Protein AF-A0A933W9W2-F1 (afdb_monomer_lite)

Radius of gyration: 14.88 Å; chains: 1; bounding box: 32×31×44 Å

Secondary structure (DSSP, 8-state):
-PPP--BTTTB-----TT-HHHHT-TTS-S---TTS----EEEEE-TT-HHHHSTT----HHHHT-SSTTSEEEETTTEEEE-TTT----SHHHHT--SSS-SEEEEE-

pLDDT: mean 89.53, std 6.25, range [59.69, 96.38]

Sequence (109 aa):
MPTPMIVPGKTPCYLCEDFPCVAACPTGALRREEGQPPKIGTLVLGTGCLRRKTRDSFCDDCVRKCPAPGAISMDEDAGPVVNHEKCAGCGVCEFICPAKPPALRIIPA

Foldseek 3Di:
DPDDDADLQPHFALQDVVPVVCVVDPVNPDDDDPPFQAQFFDKDFAPQACLAPDDPDPDDCLQVSDPFHPQWDQDNHPGIDGDRRRDNLRNRQCNPAPTVNRRMDTDGD

Structure (mmCIF, N/CA/C/O backbone):
data_AF-A0A933W9W2-F1
#
_entry.id   AF-A0A933W9W2-F1
#
loop_
_atom_site.group_PDB
_atom_site.id
_atom_site.type_symbol
_atom_site.label_atom_id
_atom_site.label_alt_id
_atom_site.label_comp_id
_atom_site.label_asym_id
_atom_site.label_entity_id
_atom_site.label_seq_id
_atom_site.pdbx_PDB_ins_code
_atom_site.Cartn_x
_atom_site.Cartn_y
_atom_site.Cartn_z
_atom_site.occupancy
_atom_site.B_iso_or_equiv
_atom_site.auth_seq_id
_atom_site.auth_comp_id
_atom_site.auth_asym_id
_atom_site.auth_atom_id
_atom_site.pdbx_PDB_model_num
ATOM 1 N N . MET A 1 1 ? -14.245 -18.446 17.418 1.00 59.69 1 MET A N 1
ATOM 2 C CA . MET A 1 1 ? -13.978 -17.527 16.290 1.00 59.69 1 MET A CA 1
ATOM 3 C C . MET A 1 1 ? -12.473 -17.468 16.111 1.00 59.69 1 MET A C 1
ATOM 5 O O . MET A 1 1 ? -11.799 -17.347 17.129 1.00 59.69 1 MET A O 1
ATOM 9 N N . PRO A 1 2 ? -11.931 -17.636 14.896 1.00 76.38 2 PRO A N 1
ATOM 10 C CA . PRO A 1 2 ? -10.505 -17.431 14.676 1.00 76.38 2 PRO A CA 1
ATOM 11 C C . PRO A 1 2 ? -10.147 -15.969 14.966 1.00 76.38 2 PRO A C 1
ATOM 13 O O . PRO A 1 2 ? -10.934 -15.070 14.668 1.00 76.38 2 PRO A O 1
ATOM 16 N N . THR A 1 3 ? -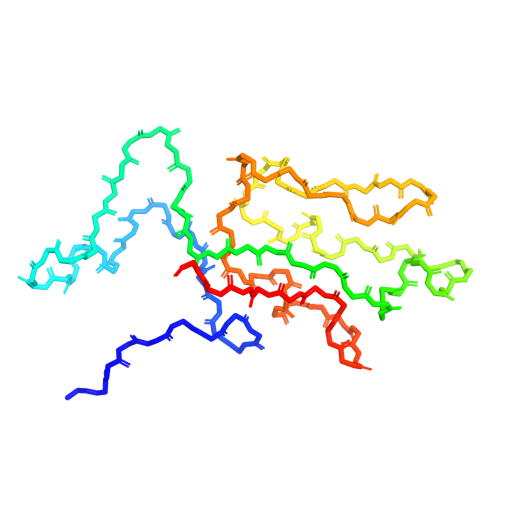8.979 -15.740 15.563 1.00 77.25 3 THR A N 1
ATOM 17 C CA . THR A 1 3 ? -8.468 -14.392 15.822 1.00 77.25 3 THR A CA 1
ATOM 18 C C . THR A 1 3 ? -8.297 -13.660 14.489 1.00 77.25 3 THR A C 1
ATOM 20 O O . THR A 1 3 ? -7.568 -14.161 13.627 1.00 77.25 3 THR A O 1
ATOM 23 N N . PRO A 1 4 ? -8.947 -12.499 14.284 1.00 82.75 4 PRO A N 1
ATOM 24 C CA . PRO A 1 4 ? -8.725 -11.695 13.092 1.00 82.75 4 PRO A CA 1
ATOM 25 C C . PRO A 1 4 ? -7.254 -11.284 13.021 1.00 82.75 4 PRO A C 1
ATOM 27 O O . PRO A 1 4 ? -6.712 -10.755 13.990 1.00 82.75 4 PRO A O 1
ATOM 30 N N . MET A 1 5 ? -6.605 -11.526 11.884 1.00 86.50 5 MET A N 1
ATOM 31 C CA . MET A 1 5 ? -5.223 -11.113 11.648 1.00 86.50 5 MET A CA 1
ATOM 32 C C . MET A 1 5 ? -5.113 -10.382 10.317 1.00 86.50 5 MET A C 1
ATOM 34 O O . MET A 1 5 ? -5.736 -10.773 9.330 1.00 86.50 5 MET A O 1
ATOM 38 N N . ILE A 1 6 ? -4.285 -9.341 10.293 1.00 90.69 6 ILE A N 1
ATOM 39 C CA . ILE A 1 6 ? -3.890 -8.659 9.062 1.00 90.69 6 ILE A CA 1
ATOM 40 C C . ILE A 1 6 ? -2.686 -9.406 8.496 1.00 90.69 6 ILE A C 1
ATOM 42 O O . ILE A 1 6 ? -1.677 -9.582 9.177 1.00 90.69 6 ILE A O 1
ATOM 46 N N . VAL A 1 7 ? -2.787 -9.832 7.239 1.00 92.62 7 VAL A N 1
ATOM 47 C CA . VAL A 1 7 ? -1.676 -10.441 6.501 1.00 92.62 7 VAL A CA 1
ATOM 48 C C . VAL A 1 7 ? -1.418 -9.558 5.285 1.00 92.62 7 VAL A C 1
ATOM 50 O O . VAL A 1 7 ? -2.089 -9.749 4.274 1.00 92.62 7 VAL A O 1
ATOM 53 N N . PRO A 1 8 ? -0.479 -8.598 5.347 1.00 91.94 8 PRO A N 1
ATOM 54 C CA . PRO A 1 8 ? -0.303 -7.551 4.337 1.00 91.94 8 PRO A CA 1
ATOM 55 C C . PRO A 1 8 ? -0.357 -8.029 2.879 1.00 91.94 8 PRO A C 1
ATOM 57 O O . PRO A 1 8 ? -1.115 -7.478 2.094 1.00 91.94 8 PRO A O 1
ATOM 60 N N . GLY A 1 9 ? 0.352 -9.105 2.524 1.00 89.00 9 GLY A N 1
ATOM 61 C CA . GLY A 1 9 ? 0.361 -9.653 1.160 1.00 89.00 9 GLY A CA 1
ATOM 62 C C . GLY A 1 9 ? -0.826 -10.545 0.760 1.00 89.00 9 GLY A C 1
ATOM 63 O O . GLY A 1 9 ? -0.826 -11.069 -0.349 1.00 89.00 9 GLY A O 1
ATOM 64 N N . LYS A 1 10 ? -1.817 -10.772 1.633 1.00 91.56 10 LYS A N 1
ATOM 65 C CA . LYS A 1 10 ? -3.006 -11.611 1.348 1.00 91.56 10 LYS A CA 1
ATOM 66 C C . LYS A 1 10 ? -4.320 -10.911 1.690 1.00 91.56 10 LYS A C 1
ATOM 68 O O . LYS A 1 10 ? -5.255 -10.921 0.900 1.00 91.56 10 LYS A O 1
ATOM 73 N N . THR A 1 11 ? -4.387 -10.328 2.878 1.00 92.25 11 THR A N 1
ATOM 74 C CA . THR A 1 11 ? -5.535 -9.604 3.424 1.00 92.25 11 THR A CA 1
ATOM 75 C C . THR A 1 11 ? -4.993 -8.370 4.156 1.00 92.25 11 THR A C 1
ATOM 77 O O . THR A 1 11 ? -4.724 -8.439 5.361 1.00 92.25 11 THR A O 1
ATOM 80 N N . PRO A 1 12 ? -4.728 -7.272 3.420 1.00 94.25 12 PRO A N 1
ATOM 81 C CA . PRO A 1 12 ? -4.224 -6.034 4.001 1.00 94.25 12 PRO A CA 1
ATOM 82 C C . PRO A 1 12 ? -5.309 -5.312 4.810 1.00 94.25 12 PRO A C 1
ATOM 84 O O . PRO A 1 12 ? -6.496 -5.628 4.733 1.00 94.25 12 PRO A O 1
ATOM 87 N N . CYS A 1 13 ? -4.908 -4.286 5.554 1.00 93.31 13 CYS A N 1
ATOM 88 C CA . CYS A 1 13 ? -5.843 -3.288 6.051 1.00 93.31 13 CYS A CA 1
ATOM 89 C C . CYS A 1 13 ? -6.268 -2.371 4.897 1.00 93.31 13 CYS A C 1
ATOM 91 O O . CYS A 1 13 ? -5.424 -1.784 4.222 1.00 93.31 13 CYS A O 1
ATOM 93 N N . TYR A 1 14 ? -7.572 -2.201 4.698 1.00 91.88 14 TYR A N 1
ATOM 94 C CA . TYR A 1 14 ? -8.104 -1.329 3.645 1.00 91.88 14 TYR A CA 1
ATOM 95 C C . TYR A 1 14 ? -8.230 0.145 4.059 1.00 91.88 14 TYR A C 1
ATOM 97 O O . TYR A 1 14 ? -8.640 0.954 3.239 1.00 91.88 14 TYR A O 1
ATOM 105 N N . LEU A 1 15 ? -7.865 0.497 5.303 1.00 91.00 15 LEU A N 1
ATOM 106 C CA . LEU A 1 15 ? -8.061 1.836 5.881 1.00 91.00 15 LEU A CA 1
ATOM 107 C C . LEU A 1 15 ? -9.493 2.362 5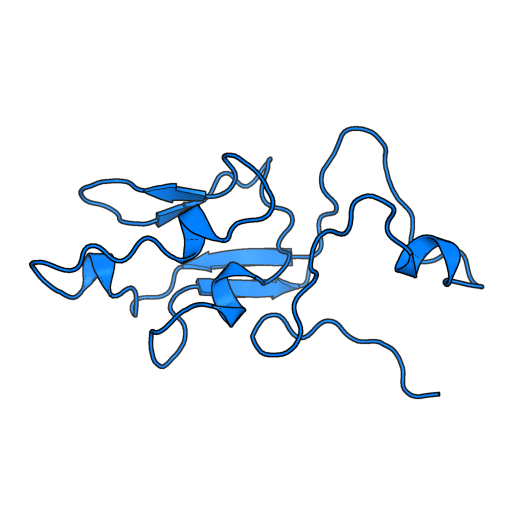.659 1.00 91.00 15 LEU A C 1
ATOM 109 O O . LEU A 1 15 ? -9.687 3.463 5.154 1.00 91.00 15 LEU A O 1
ATOM 113 N N . CYS A 1 16 ? -10.494 1.551 6.013 1.00 90.31 16 CYS A N 1
ATOM 114 C CA . CYS A 1 16 ? -11.907 1.920 5.893 1.00 90.31 16 CYS A CA 1
ATOM 115 C C . CYS A 1 16 ? -12.199 3.210 6.667 1.00 90.31 16 CYS A C 1
ATOM 117 O O . CYS A 1 16 ? -11.764 3.302 7.800 1.00 90.31 16 CYS A O 1
ATOM 119 N N . GLU A 1 17 ? -12.983 4.141 6.129 1.00 85.38 17 GLU A N 1
ATOM 120 C CA . GLU A 1 17 ? -13.263 5.454 6.744 1.00 85.38 17 GLU A CA 1
ATOM 121 C C . GLU A 1 17 ? -13.686 5.368 8.228 1.00 85.38 17 GLU A C 1
ATOM 123 O O . GLU A 1 17 ? -13.026 5.952 9.094 1.00 85.38 17 GLU A O 1
ATOM 128 N N . ASP A 1 18 ? -14.673 4.516 8.527 1.00 86.62 18 ASP A N 1
ATOM 129 C CA . ASP A 1 18 ? -15.277 4.373 9.864 1.00 86.62 18 ASP A CA 1
ATOM 130 C C . ASP A 1 18 ? -14.607 3.332 10.776 1.00 86.62 18 ASP A C 1
ATOM 132 O O . ASP A 1 18 ? -15.019 3.148 11.919 1.00 86.62 18 ASP A O 1
ATOM 136 N N . PHE A 1 19 ? -13.591 2.607 10.294 1.00 89.62 19 PHE A N 1
ATOM 137 C CA . PHE A 1 19 ? -12.883 1.573 11.068 1.00 89.62 19 PHE A CA 1
ATOM 138 C C . PHE A 1 19 ? -13.823 0.613 11.833 1.00 89.62 19 PHE A C 1
ATOM 140 O O . PHE A 1 19 ? -13.729 0.494 13.057 1.00 89.62 19 PHE A O 1
ATOM 147 N N . PRO A 1 20 ? -14.691 -0.156 11.143 1.00 90.81 20 PRO A N 1
ATOM 148 C CA . PRO A 1 20 ? -15.654 -1.049 11.799 1.00 90.81 20 PRO A CA 1
ATOM 149 C C . PRO A 1 20 ? -14.997 -2.103 12.706 1.00 90.81 20 PRO A C 1
ATOM 151 O O . PRO A 1 20 ? -15.622 -2.601 13.636 1.00 90.81 20 PRO A O 1
ATOM 154 N N . CYS A 1 21 ? -13.717 -2.421 12.482 1.00 91.44 21 CYS A N 1
ATOM 155 C CA . CYS A 1 21 ? -12.931 -3.283 13.363 1.00 91.44 21 CYS A CA 1
ATOM 156 C C . CYS A 1 21 ? -12.752 -2.710 14.780 1.00 91.44 21 CYS A C 1
ATOM 158 O O . CYS A 1 21 ? -12.706 -3.483 15.734 1.00 91.44 21 CYS A O 1
ATOM 160 N N . VAL A 1 22 ? -12.678 -1.383 14.925 1.00 91.56 22 VAL A N 1
ATOM 161 C CA . VAL A 1 22 ? -12.603 -0.694 16.221 1.00 91.56 22 VAL A CA 1
ATOM 162 C C . VAL A 1 22 ? -13.937 -0.827 16.949 1.00 91.56 22 VAL A C 1
ATOM 164 O O . VAL A 1 22 ? -13.955 -1.266 18.094 1.00 91.56 22 VAL A O 1
ATOM 167 N N . ALA A 1 23 ? -15.053 -0.555 16.264 1.00 89.88 23 ALA A N 1
ATOM 168 C CA . ALA A 1 23 ? -16.396 -0.708 16.830 1.00 89.88 23 ALA A CA 1
ATOM 169 C C . ALA A 1 23 ? -16.718 -2.164 17.215 1.00 89.88 23 ALA A C 1
ATOM 171 O O . ALA A 1 23 ? -17.394 -2.416 18.209 1.00 89.88 23 ALA A O 1
ATOM 172 N N . ALA A 1 24 ? -16.205 -3.132 16.451 1.00 92.06 24 ALA A N 1
ATOM 173 C CA . ALA A 1 24 ? -16.385 -4.554 16.721 1.00 92.06 24 ALA A CA 1
ATOM 174 C C . ALA A 1 24 ? -15.470 -5.103 17.833 1.00 92.06 24 ALA A C 1
ATOM 176 O O . ALA A 1 24 ? -15.625 -6.264 18.209 1.00 92.06 24 ALA A O 1
ATOM 177 N N . CYS A 1 25 ? -14.497 -4.333 18.339 1.00 90.88 25 CYS A N 1
ATOM 178 C CA . CYS A 1 25 ? -13.521 -4.808 19.319 1.00 90.88 25 CYS A CA 1
ATOM 179 C C . CYS A 1 25 ? -14.093 -4.754 20.751 1.00 90.88 25 CYS A C 1
ATOM 181 O O . CYS A 1 25 ? -14.151 -3.675 21.340 1.00 90.88 25 CYS A O 1
ATOM 183 N N . PRO A 1 26 ? -14.449 -5.894 21.378 1.00 89.00 26 PRO A N 1
ATOM 184 C CA . PRO A 1 26 ? -15.119 -5.886 22.682 1.00 89.00 26 PRO A CA 1
ATOM 185 C C . PRO A 1 26 ? -14.188 -5.488 23.834 1.00 89.00 26 PRO A C 1
ATOM 187 O O . PRO A 1 26 ? -14.647 -5.030 24.874 1.00 89.00 26 PRO A O 1
ATOM 190 N N . THR A 1 27 ? -12.876 -5.681 23.669 1.00 91.44 27 THR A N 1
ATOM 191 C CA . THR A 1 27 ? -11.872 -5.366 24.692 1.00 91.44 27 THR A CA 1
ATOM 192 C C . THR A 1 27 ? -11.415 -3.911 24.649 1.00 91.44 27 THR A C 1
ATOM 194 O O . THR A 1 27 ? -10.703 -3.479 25.550 1.00 91.44 27 THR A O 1
ATOM 197 N N . GL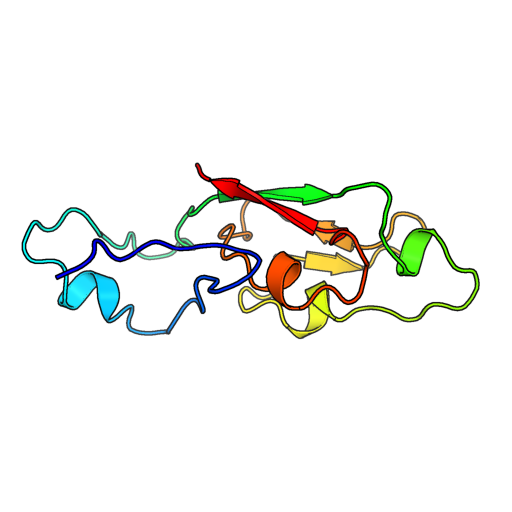Y A 1 28 ? -11.750 -3.169 23.587 1.00 88.06 28 GLY A N 1
ATOM 198 C CA . GLY A 1 28 ? -11.196 -1.837 23.342 1.00 88.06 28 GLY A CA 1
ATOM 199 C C . GLY A 1 28 ? -9.690 -1.836 23.051 1.00 88.06 28 GLY A C 1
ATOM 200 O O . GLY A 1 28 ? -9.044 -0.802 23.201 1.00 88.06 28 GLY A O 1
ATOM 201 N N . ALA A 1 29 ? -9.109 -2.978 22.659 1.00 89.44 29 ALA A N 1
ATOM 202 C CA . ALA A 1 29 ? -7.692 -3.067 22.295 1.00 89.44 29 ALA A CA 1
ATOM 203 C C . ALA A 1 29 ? -7.379 -2.305 20.996 1.00 89.44 29 ALA A C 1
ATOM 205 O O . ALA A 1 29 ? -6.319 -1.696 20.870 1.00 89.44 29 ALA A O 1
ATOM 206 N N . LEU A 1 30 ? -8.312 -2.317 20.040 1.00 88.31 30 LEU A N 1
ATOM 207 C CA . LEU A 1 30 ? -8.233 -1.490 18.840 1.00 88.31 30 LEU A CA 1
ATOM 208 C C . LEU A 1 30 ? -8.815 -0.113 19.155 1.00 88.31 30 LEU A C 1
ATOM 210 O O . LEU A 1 30 ? -9.982 -0.007 19.520 1.00 88.31 30 LEU A O 1
ATOM 214 N N . ARG A 1 31 ? -7.998 0.934 19.015 1.00 87.38 31 ARG A N 1
ATOM 215 C CA . ARG A 1 31 ? -8.383 2.330 19.261 1.00 87.38 31 ARG A CA 1
ATOM 216 C C . ARG A 1 31 ? -7.891 3.212 18.121 1.00 87.38 31 ARG A C 1
ATOM 218 O O . ARG A 1 31 ? -6.873 2.915 17.498 1.00 87.38 31 ARG A O 1
ATOM 225 N N . ARG A 1 32 ? -8.630 4.285 17.850 1.00 83.56 32 ARG A N 1
ATOM 226 C CA . ARG A 1 32 ? -8.276 5.321 16.875 1.00 83.56 32 ARG A CA 1
ATOM 227 C C . ARG A 1 32 ? -7.787 6.552 17.619 1.00 83.56 32 ARG A C 1
ATOM 229 O O . ARG A 1 32 ? -8.449 7.008 18.545 1.00 83.56 32 ARG A O 1
ATOM 236 N N . GLU A 1 33 ? -6.664 7.086 17.169 1.00 80.50 33 GLU A N 1
ATOM 237 C CA . GLU A 1 33 ? -6.249 8.445 17.494 1.00 80.50 33 GLU A CA 1
ATOM 238 C C . GLU A 1 33 ? -6.722 9.359 16.358 1.00 80.50 33 GLU A C 1
ATOM 240 O O . GLU A 1 33 ? -6.591 9.021 15.176 1.00 80.50 33 GLU A O 1
ATOM 245 N N . GLU A 1 34 ? -7.350 10.479 16.707 1.00 75.31 34 GLU A N 1
ATOM 246 C CA . GLU A 1 34 ? -7.840 11.450 15.729 1.00 75.31 34 GLU A CA 1
ATOM 247 C C . GLU A 1 34 ? -6.668 12.208 15.090 1.00 75.31 34 GLU A C 1
ATOM 249 O O . GLU A 1 34 ? -5.701 12.577 15.752 1.00 75.31 34 GLU A O 1
ATOM 254 N N . GLY A 1 35 ? -6.748 12.446 13.779 1.00 75.31 35 GLY A N 1
ATOM 255 C CA . GLY A 1 35 ? -5.772 13.266 13.052 1.00 75.31 35 GLY A CA 1
ATOM 256 C C . GLY A 1 35 ? -4.511 12.548 12.556 1.00 75.31 35 GLY A C 1
ATOM 257 O O . GLY A 1 35 ? -3.763 13.150 11.788 1.00 75.31 35 GLY A O 1
ATOM 258 N N . GLN A 1 36 ? -4.280 11.275 12.905 1.00 73.69 36 GLN A N 1
ATOM 259 C CA . GLN A 1 36 ? -3.162 10.488 12.365 1.00 73.69 36 GLN A CA 1
ATOM 260 C C . GLN A 1 36 ? -3.608 9.156 11.742 1.00 73.69 36 GLN A C 1
ATOM 262 O O . GLN A 1 36 ? -4.570 8.526 12.197 1.00 73.69 36 GLN A O 1
ATOM 267 N N . PRO A 1 37 ? -2.924 8.698 10.675 1.00 79.31 37 PRO A N 1
ATOM 268 C CA . PRO A 1 37 ? -3.132 7.354 10.165 1.00 79.31 37 PRO A CA 1
ATOM 269 C C . PRO A 1 37 ? -2.704 6.327 11.227 1.00 79.31 37 PRO A C 1
ATOM 271 O O . PRO A 1 37 ? -1.700 6.531 11.912 1.00 79.31 37 PRO A O 1
ATOM 274 N N . PRO A 1 38 ? -3.422 5.200 11.362 1.00 87.69 38 PRO A N 1
ATOM 275 C CA . PRO A 1 38 ? -3.017 4.153 12.289 1.00 87.69 38 PRO A CA 1
ATOM 276 C C . PRO A 1 38 ? -1.667 3.577 11.853 1.00 87.69 38 PRO A C 1
ATOM 278 O O . PRO A 1 38 ? -1.488 3.245 10.683 1.00 87.69 38 PRO A O 1
ATOM 281 N N . LYS A 1 39 ? -0.729 3.415 12.787 1.00 88.62 39 LYS A N 1
ATOM 282 C CA . LYS A 1 39 ? 0.547 2.741 12.518 1.00 88.62 39 LYS A CA 1
ATOM 283 C C . LYS A 1 39 ? 0.396 1.235 12.713 1.00 88.62 39 LYS A C 1
ATOM 285 O O . LYS A 1 39 ? 0.510 0.728 13.820 1.00 88.62 39 LYS A O 1
ATOM 290 N N . ILE A 1 40 ? 0.109 0.532 11.621 1.00 90.94 40 ILE A N 1
ATOM 291 C CA . ILE A 1 40 ? -0.046 -0.932 11.568 1.00 90.94 40 ILE A CA 1
ATOM 292 C C . ILE A 1 40 ? 1.307 -1.608 11.325 1.00 90.94 40 ILE A C 1
ATOM 294 O O . ILE A 1 40 ? 1.566 -2.707 11.812 1.00 90.94 40 ILE A O 1
ATOM 298 N N . GLY A 1 41 ? 2.180 -0.954 10.563 1.00 92.00 41 GLY A N 1
ATOM 299 C CA . GLY A 1 41 ? 3.504 -1.470 10.260 1.00 92.00 41 GLY A CA 1
ATOM 300 C C . GLY A 1 41 ? 4.377 -0.470 9.519 1.00 92.00 41 GLY A C 1
ATOM 301 O O . GLY A 1 41 ? 3.977 0.656 9.226 1.00 92.00 41 GLY A O 1
ATOM 302 N N . THR A 1 42 ? 5.580 -0.913 9.186 1.00 91.88 42 THR A N 1
ATOM 303 C CA . THR A 1 42 ? 6.569 -0.149 8.432 1.00 91.88 42 THR A CA 1
ATOM 304 C C . THR A 1 42 ? 6.785 -0.794 7.076 1.00 91.88 42 THR A C 1
ATOM 306 O O . THR A 1 42 ? 7.015 -1.997 6.969 1.00 91.88 42 THR A O 1
ATOM 309 N N . LEU A 1 43 ? 6.714 0.020 6.028 1.00 93.44 43 LEU A N 1
ATOM 310 C CA . LEU A 1 43 ? 6.987 -0.414 4.669 1.00 93.44 43 LEU A CA 1
ATOM 311 C C . LEU A 1 43 ? 8.496 -0.432 4.400 1.00 93.44 43 LEU A C 1
ATOM 313 O O . LEU A 1 43 ? 9.176 0.572 4.595 1.00 93.44 43 LEU A O 1
ATOM 317 N N . VAL A 1 44 ? 8.990 -1.563 3.900 1.00 92.25 44 VAL A N 1
ATOM 318 C CA . VAL A 1 44 ? 10.365 -1.765 3.440 1.00 92.25 44 VAL A CA 1
ATOM 319 C C . VAL A 1 44 ? 10.357 -2.088 1.948 1.00 92.25 44 VAL A C 1
ATOM 321 O O . VAL A 1 44 ? 9.603 -2.949 1.483 1.00 92.25 44 VAL A O 1
ATOM 324 N N . LEU A 1 45 ? 11.210 -1.395 1.191 1.00 91.50 45 LEU A N 1
ATOM 325 C CA . LEU A 1 45 ? 11.393 -1.626 -0.238 1.00 91.50 45 LEU A CA 1
ATOM 326 C C . LEU A 1 45 ? 12.506 -2.657 -0.475 1.00 91.50 45 LEU A C 1
ATOM 328 O O . LEU A 1 45 ? 13.653 -2.471 -0.079 1.00 91.50 45 LEU A O 1
ATOM 332 N N . GLY A 1 46 ? 12.164 -3.747 -1.149 1.00 88.69 46 GLY A N 1
ATOM 333 C CA . GLY A 1 46 ? 13.084 -4.772 -1.620 1.00 88.69 46 GLY A CA 1
ATOM 334 C C . GLY A 1 46 ? 13.677 -4.475 -3.002 1.00 88.69 46 GLY A C 1
ATOM 335 O O . GLY A 1 46 ? 13.386 -3.478 -3.663 1.00 88.69 46 GLY A O 1
ATOM 336 N N . THR A 1 47 ? 14.505 -5.400 -3.487 1.00 86.56 47 THR A N 1
ATOM 337 C CA . THR A 1 47 ? 15.229 -5.274 -4.767 1.00 86.56 47 THR A CA 1
ATOM 338 C C . THR A 1 47 ? 14.401 -5.671 -5.997 1.00 86.56 47 THR A C 1
ATOM 340 O O . THR A 1 47 ? 14.855 -5.512 -7.128 1.00 86.56 47 THR A O 1
ATOM 343 N N . GLY A 1 48 ? 13.185 -6.193 -5.803 1.00 89.56 48 GLY A N 1
ATOM 344 C CA . GLY A 1 48 ? 12.316 -6.731 -6.860 1.00 89.56 48 GLY A CA 1
ATOM 345 C C . GLY A 1 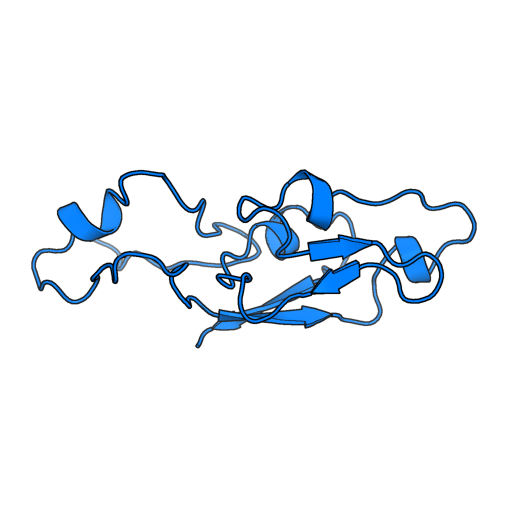48 ? 11.439 -5.707 -7.589 1.00 89.56 48 GLY A C 1
ATOM 346 O O . GLY A 1 48 ? 10.566 -6.111 -8.350 1.00 89.56 48 GLY A O 1
ATOM 347 N N . CYS A 1 49 ? 11.607 -4.404 -7.346 1.00 92.00 49 CYS A N 1
ATOM 348 C CA . CYS A 1 49 ? 10.737 -3.376 -7.921 1.00 92.00 49 CYS A CA 1
ATOM 349 C C . CYS A 1 49 ? 10.842 -3.345 -9.454 1.00 92.00 49 CYS A C 1
ATOM 351 O O . CYS A 1 49 ? 11.918 -3.086 -9.992 1.00 92.00 49 CYS A O 1
ATOM 353 N N . LEU A 1 50 ? 9.722 -3.567 -10.155 1.00 91.38 50 LEU A N 1
ATOM 354 C CA . LEU A 1 50 ? 9.690 -3.600 -11.623 1.00 91.38 50 LEU A CA 1
ATOM 355 C C . LEU A 1 50 ? 10.099 -2.263 -12.244 1.00 91.38 50 LEU A C 1
ATOM 357 O O . LEU A 1 50 ? 10.849 -2.269 -13.218 1.00 91.38 50 LEU A O 1
ATOM 361 N N . ARG A 1 51 ? 9.686 -1.150 -11.618 1.00 89.88 51 ARG A N 1
ATOM 362 C CA . ARG A 1 51 ? 10.062 0.217 -12.004 1.00 89.88 51 ARG A CA 1
ATOM 363 C C . ARG A 1 51 ? 11.578 0.427 -11.994 1.00 89.88 51 ARG A C 1
ATOM 365 O O . ARG A 1 51 ? 12.104 1.059 -12.894 1.00 89.88 51 ARG A O 1
ATOM 372 N N . ARG A 1 52 ? 12.282 -0.144 -11.006 1.00 88.56 52 ARG A N 1
ATOM 373 C CA . ARG A 1 52 ? 13.752 -0.060 -10.904 1.00 88.56 52 ARG A CA 1
ATOM 374 C C . ARG A 1 52 ? 14.482 -1.079 -11.777 1.00 88.56 52 ARG A C 1
ATOM 376 O O . ARG A 1 52 ? 15.595 -0.821 -12.216 1.00 88.56 52 ARG A O 1
ATOM 383 N N . LYS A 1 53 ? 13.913 -2.275 -11.957 1.00 87.94 53 LYS A N 1
ATOM 384 C CA . LYS A 1 53 ? 14.595 -3.390 -12.635 1.00 87.94 53 LYS A CA 1
ATOM 385 C C . LYS A 1 53 ? 14.480 -3.366 -14.154 1.00 87.94 53 LYS A C 1
ATOM 387 O O . LYS A 1 53 ? 15.348 -3.925 -14.816 1.00 87.94 53 LYS A O 1
ATOM 392 N N . THR A 1 54 ? 13.414 -2.793 -14.699 1.00 85.31 54 THR A N 1
ATOM 393 C CA . THR A 1 54 ? 13.087 -2.923 -16.123 1.00 85.31 54 THR A CA 1
ATOM 394 C C . THR A 1 54 ? 13.145 -1.546 -16.765 1.00 85.31 54 THR A C 1
ATOM 396 O O . THR A 1 54 ? 12.335 -0.685 -16.418 1.00 85.31 54 THR A O 1
ATOM 399 N N . ARG A 1 55 ? 14.080 -1.342 -17.706 1.00 72.75 55 ARG A N 1
ATOM 400 C CA . ARG A 1 55 ? 14.018 -0.200 -18.632 1.00 72.75 55 ARG A CA 1
ATOM 401 C C . ARG A 1 55 ? 12.647 -0.260 -19.316 1.00 72.75 55 ARG A C 1
ATOM 403 O O . ARG A 1 55 ? 12.277 -1.326 -19.789 1.00 72.75 55 ARG A O 1
ATOM 410 N N . ASP A 1 56 ? 11.884 0.828 -19.268 1.00 79.88 56 ASP A N 1
ATOM 411 C CA . ASP A 1 56 ? 10.521 0.973 -19.822 1.00 79.88 56 ASP A CA 1
ATOM 412 C C . ASP A 1 56 ? 9.354 0.450 -18.962 1.00 79.88 56 ASP A C 1
ATOM 414 O O . ASP A 1 56 ? 8.209 0.404 -19.417 1.00 79.88 56 ASP A O 1
ATOM 418 N N . SER A 1 57 ? 9.578 0.100 -17.690 1.00 83.62 57 SER A N 1
ATOM 419 C CA . SER A 1 57 ? 8.446 -0.140 -16.786 1.00 83.62 57 SER A CA 1
ATOM 420 C C . SER A 1 57 ? 7.843 1.171 -16.287 1.00 83.62 57 SER A C 1
ATOM 422 O O . SER A 1 57 ? 8.491 1.941 -15.588 1.00 83.62 57 SER A O 1
ATOM 424 N N . PHE A 1 58 ? 6.551 1.365 -16.542 1.00 88.56 58 PHE A N 1
ATOM 425 C CA . PHE A 1 58 ? 5.758 2.471 -15.991 1.00 88.56 58 PHE A CA 1
ATOM 426 C C . PHE A 1 58 ? 4.991 2.079 -14.721 1.00 88.56 58 PHE A C 1
ATOM 428 O O . PHE A 1 58 ? 4.045 2.755 -14.338 1.00 88.56 58 PHE A O 1
ATOM 435 N N . CYS A 1 59 ? 5.384 0.982 -14.062 1.00 92.81 59 CYS A N 1
ATOM 436 C CA . CYS A 1 59 ? 4.684 0.463 -12.889 1.00 92.81 59 CYS A CA 1
ATOM 437 C C . CYS A 1 59 ? 4.577 1.534 -11.790 1.00 92.81 59 CYS A C 1
ATOM 439 O O . CYS A 1 59 ? 5.594 2.022 -11.291 1.00 92.81 59 CYS A O 1
ATOM 441 N N . ASP A 1 60 ? 3.348 1.853 -11.391 1.00 93.44 60 ASP A N 1
ATOM 442 C CA . ASP A 1 60 ? 3.009 2.820 -10.344 1.00 93.44 60 ASP A CA 1
ATOM 443 C C . ASP A 1 60 ? 1.850 2.342 -9.446 1.00 93.44 60 ASP A C 1
ATOM 445 O O . ASP A 1 60 ? 1.314 3.113 -8.649 1.00 93.44 60 ASP A O 1
ATOM 449 N N . ASP A 1 61 ? 1.508 1.047 -9.503 1.00 95.06 61 ASP A N 1
ATOM 450 C CA . ASP A 1 61 ? 0.370 0.458 -8.782 1.00 95.06 61 ASP A CA 1
ATOM 451 C C . ASP A 1 61 ? 0.385 0.767 -7.281 1.00 95.06 61 ASP A C 1
ATOM 453 O O . ASP A 1 61 ? -0.653 1.065 -6.692 1.00 95.06 61 ASP A O 1
ATOM 457 N N . CYS A 1 62 ? 1.567 0.737 -6.655 1.00 95.19 62 CYS A N 1
ATOM 458 C CA . CYS A 1 62 ? 1.711 1.031 -5.228 1.00 95.19 62 CYS A CA 1
ATOM 459 C C . CYS A 1 62 ? 1.333 2.473 -4.874 1.00 95.19 62 CYS A C 1
ATOM 461 O O . CYS A 1 62 ? 0.736 2.684 -3.823 1.00 95.19 62 CYS A O 1
ATOM 463 N N . VAL A 1 63 ? 1.616 3.435 -5.756 1.00 95.38 63 VAL A N 1
ATOM 464 C CA . VAL A 1 63 ? 1.227 4.841 -5.593 1.00 95.38 63 VAL A CA 1
ATOM 465 C C . VAL A 1 63 ? -0.270 4.980 -5.841 1.00 95.38 63 VAL A C 1
ATOM 467 O O . VAL A 1 63 ? -0.998 5.488 -4.993 1.00 95.38 63 VAL A O 1
ATOM 470 N N . ARG A 1 64 ? -0.754 4.450 -6.969 1.00 95.19 64 ARG A N 1
ATOM 471 C CA . ARG A 1 64 ? -2.154 4.588 -7.396 1.00 95.19 64 ARG A CA 1
ATOM 472 C C . ARG A 1 64 ? -3.162 3.923 -6.469 1.00 95.19 64 ARG A C 1
ATOM 474 O O . ARG A 1 64 ? -4.295 4.384 -6.371 1.00 95.19 64 ARG A O 1
ATOM 481 N N . LYS A 1 65 ? -2.793 2.797 -5.861 1.00 96.00 65 LYS A N 1
ATOM 482 C CA . LYS A 1 65 ? -3.671 2.029 -4.969 1.00 96.00 65 LYS A CA 1
ATOM 483 C C . LYS A 1 65 ? -3.452 2.361 -3.501 1.00 96.00 65 LYS A C 1
ATOM 485 O O . LYS A 1 65 ? -4.137 1.777 -2.666 1.00 96.00 65 LYS A O 1
ATOM 490 N N . CYS A 1 66 ? -2.523 3.257 -3.166 1.00 95.25 66 CYS A N 1
ATOM 491 C CA . CYS A 1 66 ? -2.307 3.635 -1.780 1.00 95.25 66 CYS A CA 1
ATOM 492 C C . CYS A 1 66 ? -3.562 4.335 -1.229 1.00 95.25 66 CYS A C 1
ATOM 494 O O . CYS A 1 66 ? -3.941 5.383 -1.751 1.00 95.25 66 CYS A O 1
ATOM 496 N N . PRO A 1 67 ? -4.194 3.811 -0.164 1.00 93.62 67 PRO A N 1
ATOM 497 C CA . PRO A 1 67 ? -5.340 4.471 0.462 1.00 93.62 67 PRO A CA 1
ATOM 498 C C . PRO A 1 67 ? -4.955 5.728 1.259 1.00 93.62 67 PRO A C 1
ATOM 500 O O . PRO A 1 67 ? -5.834 6.462 1.692 1.00 93.62 67 PRO A O 1
ATOM 503 N N . ALA A 1 68 ? -3.658 5.976 1.475 1.00 92.31 68 ALA A N 1
ATOM 504 C CA . ALA A 1 68 ? -3.144 7.144 2.184 1.00 92.31 68 ALA A CA 1
ATOM 505 C C . ALA A 1 68 ? -2.503 8.129 1.183 1.00 92.31 68 ALA A C 1
ATOM 507 O O . ALA A 1 68 ? -1.378 7.892 0.725 1.00 92.31 68 ALA A O 1
ATOM 508 N N . PRO A 1 69 ? -3.183 9.235 0.823 1.00 90.31 69 PRO A N 1
ATOM 509 C CA . PRO A 1 69 ? -2.666 10.196 -0.145 1.00 90.31 69 PRO A CA 1
ATOM 510 C C . PRO A 1 69 ? -1.302 10.764 0.265 1.00 90.31 69 PRO A C 1
ATOM 512 O O . PRO A 1 69 ? -1.112 11.264 1.375 1.00 90.31 69 PRO A O 1
ATOM 515 N N . GLY A 1 70 ? -0.335 10.692 -0.649 1.00 91.56 70 GLY A N 1
ATOM 516 C CA . GLY A 1 70 ? 1.026 11.179 -0.418 1.00 91.56 70 GLY A CA 1
ATOM 517 C C . GLY A 1 70 ? 1.874 10.314 0.522 1.00 91.56 70 GLY A C 1
ATOM 518 O O . GLY A 1 70 ? 2.959 10.748 0.899 1.00 91.56 70 GLY A O 1
ATOM 519 N N . ALA A 1 71 ? 1.416 9.116 0.908 1.00 94.56 71 ALA A N 1
ATOM 520 C CA . ALA A 1 71 ? 2.243 8.160 1.646 1.00 94.56 71 ALA A CA 1
ATOM 521 C C . ALA A 1 71 ? 3.287 7.471 0.757 1.00 94.56 71 ALA A C 1
ATOM 523 O O . ALA A 1 71 ? 4.348 7.096 1.248 1.00 94.56 71 ALA A O 1
ATOM 524 N N . ILE A 1 72 ? 2.998 7.305 -0.536 1.00 94.94 72 ILE A N 1
ATOM 525 C CA . ILE A 1 72 ? 3.939 6.778 -1.526 1.00 94.94 72 ILE A CA 1
ATOM 526 C C . ILE A 1 72 ? 3.953 7.737 -2.716 1.00 94.94 72 ILE A C 1
ATOM 528 O O . ILE A 1 72 ? 2.896 8.076 -3.248 1.00 94.94 72 ILE A O 1
ATOM 532 N N . SER A 1 73 ? 5.140 8.165 -3.127 1.00 93.94 73 SER A N 1
ATOM 533 C CA . SER A 1 73 ? 5.393 8.936 -4.345 1.00 93.94 73 SER A CA 1
ATOM 534 C C . SER A 1 73 ? 6.313 8.152 -5.278 1.00 93.94 73 SER A C 1
ATOM 536 O O . SER A 1 73 ? 6.936 7.176 -4.865 1.00 93.94 73 SER A O 1
ATOM 538 N N . MET A 1 74 ? 6.384 8.554 -6.545 1.00 92.38 74 MET A N 1
ATOM 539 C CA . MET A 1 74 ? 7.302 7.958 -7.514 1.00 92.38 74 MET A CA 1
ATOM 540 C C . MET A 1 74 ? 8.430 8.938 -7.809 1.00 92.38 74 MET A C 1
ATOM 542 O O . MET A 1 74 ? 8.163 10.046 -8.264 1.00 92.38 74 MET A O 1
ATOM 546 N N . ASP A 1 75 ? 9.659 8.516 -7.552 1.00 89.00 75 ASP A N 1
ATOM 547 C CA . ASP A 1 75 ? 10.869 9.174 -8.027 1.00 89.00 75 ASP A CA 1
ATOM 548 C C . ASP A 1 75 ? 11.305 8.543 -9.358 1.00 89.00 75 ASP A C 1
ATOM 550 O O . ASP A 1 75 ? 11.124 7.336 -9.570 1.00 89.00 75 ASP A O 1
ATOM 554 N N . GLU A 1 76 ? 11.837 9.352 -10.274 1.00 78.19 76 GLU A N 1
ATOM 555 C CA . GLU A 1 76 ? 12.207 8.894 -11.618 1.00 78.19 76 GLU A CA 1
ATOM 556 C C . GLU A 1 76 ? 13.413 7.943 -11.601 1.00 78.19 76 GLU A C 1
ATOM 558 O O . GLU A 1 76 ? 13.425 6.973 -12.363 1.00 78.19 76 GLU A O 1
ATOM 563 N N . ASP A 1 77 ? 14.356 8.145 -10.675 1.00 75.75 77 ASP A N 1
ATOM 564 C CA . ASP A 1 77 ? 15.608 7.388 -10.584 1.00 75.75 77 ASP A CA 1
ATOM 565 C C . ASP A 1 77 ? 15.560 6.309 -9.488 1.00 75.75 77 ASP A C 1
ATOM 567 O O . ASP A 1 77 ? 16.034 5.179 -9.662 1.00 75.75 77 ASP A O 1
ATOM 571 N N . ALA A 1 78 ? 14.965 6.631 -8.337 1.00 80.06 78 ALA A N 1
ATOM 572 C CA . ALA A 1 78 ? 14.931 5.774 -7.155 1.00 80.06 78 ALA A CA 1
ATOM 573 C C . ALA A 1 78 ? 13.699 4.852 -7.098 1.00 80.06 78 ALA A C 1
ATOM 575 O O . ALA A 1 78 ? 13.699 3.868 -6.348 1.00 80.06 78 ALA A O 1
ATOM 576 N N . GLY A 1 79 ? 12.664 5.110 -7.904 1.00 87.50 79 GLY A N 1
ATOM 577 C CA . GLY A 1 79 ? 11.395 4.381 -7.868 1.00 87.50 79 GLY A CA 1
ATOM 578 C C . GLY A 1 79 ? 10.483 4.841 -6.717 1.00 87.50 79 GLY A C 1
ATOM 579 O O . GLY A 1 79 ? 10.448 6.026 -6.400 1.00 87.50 79 GLY A O 1
ATOM 580 N N . PRO A 1 80 ? 9.684 3.951 -6.096 1.00 92.56 80 PRO A N 1
ATOM 581 C CA . PRO A 1 80 ? 8.719 4.371 -5.084 1.00 92.56 80 PRO A CA 1
ATOM 582 C C . PRO A 1 80 ? 9.409 4.857 -3.801 1.00 92.56 80 PRO A C 1
ATOM 584 O O . PRO A 1 80 ? 10.158 4.112 -3.168 1.00 92.56 80 PRO A O 1
ATOM 587 N N . VAL A 1 81 ? 9.093 6.084 -3.391 1.00 92.75 81 VAL A N 1
ATOM 588 C CA . VAL A 1 81 ? 9.561 6.727 -2.156 1.00 92.75 81 VAL A CA 1
ATOM 589 C C . VAL A 1 81 ? 8.409 6.786 -1.159 1.00 92.75 81 VAL A C 1
ATOM 591 O O . VAL A 1 81 ? 7.273 7.090 -1.522 1.00 92.75 81 VAL A O 1
ATOM 594 N N . VAL A 1 82 ? 8.687 6.471 0.105 1.00 93.25 82 VAL A N 1
ATOM 595 C CA . VAL A 1 82 ? 7.670 6.353 1.156 1.00 93.25 82 VAL A CA 1
ATOM 596 C C . VAL A 1 82 ? 7.795 7.516 2.131 1.00 93.25 82 VAL A C 1
ATOM 598 O O . VAL A 1 82 ? 8.855 7.735 2.713 1.00 93.25 82 VAL A O 1
ATOM 601 N N . ASN A 1 83 ? 6.696 8.227 2.368 1.00 92.94 83 ASN A N 1
ATOM 602 C CA . ASN A 1 83 ?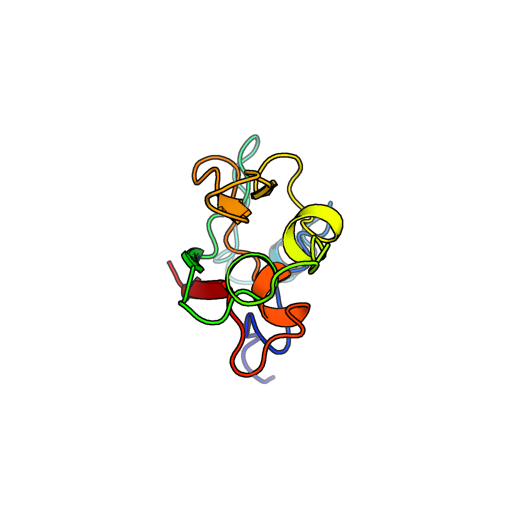 6.584 9.159 3.481 1.00 92.94 83 ASN A CA 1
ATOM 603 C C . ASN A 1 83 ? 6.126 8.388 4.731 1.00 92.94 83 ASN A C 1
ATOM 605 O O . ASN A 1 83 ? 4.958 8.015 4.853 1.00 92.94 83 ASN A O 1
ATOM 609 N N . HIS A 1 84 ? 7.050 8.156 5.664 1.00 89.56 84 HIS A N 1
ATOM 610 C CA . HIS A 1 84 ? 6.802 7.375 6.881 1.00 89.56 84 HIS A CA 1
ATOM 611 C C . HIS A 1 84 ? 5.848 8.042 7.885 1.00 89.56 84 HIS A C 1
ATOM 613 O O . HIS A 1 84 ? 5.287 7.347 8.728 1.00 89.56 84 HIS A O 1
ATOM 619 N N . GLU A 1 85 ? 5.630 9.354 7.800 1.00 89.62 85 GLU A N 1
ATOM 620 C CA . GLU A 1 85 ? 4.665 10.056 8.658 1.00 89.62 85 GLU A CA 1
ATOM 621 C C . GLU A 1 85 ? 3.227 9.824 8.189 1.00 89.62 85 GLU A C 1
ATOM 623 O O . GLU A 1 85 ? 2.308 9.720 8.998 1.00 89.62 85 GLU A O 1
ATOM 628 N N . LYS A 1 86 ? 3.034 9.698 6.872 1.00 91.75 86 LYS A N 1
ATOM 629 C CA . LYS A 1 86 ? 1.724 9.446 6.251 1.00 91.75 86 LYS A CA 1
ATOM 630 C C . LYS A 1 86 ? 1.432 7.960 6.046 1.00 91.75 86 LYS A C 1
ATOM 632 O O . LYS A 1 86 ? 0.277 7.570 5.881 1.00 91.75 86 LYS A O 1
ATOM 637 N N . CYS A 1 87 ? 2.465 7.123 6.010 1.00 93.75 87 CYS A N 1
ATOM 638 C CA . CYS A 1 87 ? 2.321 5.693 5.788 1.00 93.75 87 CYS A CA 1
ATOM 639 C C . CYS A 1 87 ? 1.741 4.998 7.024 1.00 93.75 87 CYS A C 1
ATOM 641 O O . CYS A 1 87 ? 2.369 4.928 8.075 1.00 93.75 87 CYS A O 1
ATOM 643 N N . ALA A 1 88 ? 0.560 4.405 6.856 1.00 93.38 88 ALA A N 1
ATOM 644 C CA . ALA A 1 88 ? -0.083 3.589 7.882 1.00 93.38 88 ALA A CA 1
ATOM 645 C C . ALA A 1 88 ? 0.532 2.181 8.024 1.00 93.38 88 ALA A C 1
ATOM 647 O O . ALA A 1 88 ? 0.228 1.457 8.967 1.00 93.38 88 ALA A O 1
ATOM 648 N N . GLY A 1 89 ? 1.314 1.723 7.039 1.00 94.81 89 GLY A N 1
ATOM 649 C CA . GLY A 1 89 ? 1.728 0.317 6.961 1.00 94.81 89 GLY A CA 1
ATOM 650 C C . GLY A 1 89 ? 0.571 -0.647 6.694 1.00 94.81 89 GLY A C 1
ATOM 651 O O . GLY A 1 89 ? 0.577 -1.773 7.177 1.00 94.81 89 GLY A O 1
ATOM 652 N N . CYS A 1 90 ? -0.446 -0.216 5.943 1.00 94.75 90 CYS A N 1
ATOM 653 C CA . CYS A 1 90 ? -1.685 -0.976 5.765 1.00 94.75 90 CYS A CA 1
ATOM 654 C C . CYS A 1 90 ? -1.535 -2.270 4.939 1.00 94.75 90 CYS A C 1
ATOM 656 O O . CYS A 1 90 ? -2.387 -3.149 5.018 1.00 94.75 90 CYS A O 1
ATOM 658 N N . GLY A 1 91 ? -0.464 -2.408 4.152 1.00 95.56 91 GLY A N 1
ATOM 659 C CA . GLY A 1 91 ? -0.196 -3.611 3.357 1.00 95.56 91 GLY A CA 1
ATOM 660 C C . GLY A 1 91 ? -0.782 -3.630 1.954 1.00 95.56 91 GLY A C 1
ATOM 661 O O . GLY A 1 91 ? -0.415 -4.505 1.179 1.00 95.56 91 GLY A O 1
ATOM 662 N N . VAL A 1 92 ? -1.608 -2.650 1.572 1.00 96.38 92 VAL A N 1
ATOM 663 C CA . VAL A 1 92 ? -2.200 -2.601 0.222 1.00 96.38 92 VAL A CA 1
ATOM 664 C C . VAL A 1 92 ? -1.125 -2.642 -0.864 1.00 96.38 92 VAL A C 1
ATOM 666 O O . VAL A 1 92 ? -1.272 -3.377 -1.833 1.00 96.38 92 VAL A O 1
ATOM 669 N N . CYS A 1 93 ? -0.012 -1.929 -0.682 1.00 95.88 93 CYS A N 1
ATOM 670 C CA . CYS A 1 93 ? 1.094 -1.920 -1.639 1.00 95.88 93 CYS A CA 1
ATOM 671 C C . CYS A 1 93 ? 1.848 -3.257 -1.750 1.00 95.88 93 CYS A C 1
ATOM 673 O O . CYS A 1 93 ? 2.374 -3.544 -2.820 1.00 95.88 93 CYS A O 1
ATOM 675 N N . GLU A 1 94 ? 1.899 -4.075 -0.692 1.00 96.06 94 GLU A N 1
ATOM 676 C CA . GLU A 1 94 ? 2.446 -5.439 -0.758 1.00 96.06 94 GLU A CA 1
ATOM 677 C C . GLU A 1 94 ? 1.459 -6.368 -1.472 1.00 96.06 94 GLU A C 1
ATOM 679 O O . GLU A 1 94 ? 1.859 -7.128 -2.351 1.00 96.06 94 GLU A O 1
ATOM 684 N N . PHE A 1 95 ? 0.166 -6.251 -1.150 1.00 96.25 95 PHE A N 1
ATOM 685 C CA . PHE A 1 95 ? -0.911 -7.042 -1.746 1.00 96.25 95 PHE A CA 1
ATOM 686 C C . PHE A 1 95 ? -1.045 -6.843 -3.259 1.00 96.25 95 PHE A C 1
ATOM 688 O O . PHE A 1 95 ? -1.190 -7.819 -3.991 1.00 96.25 95 PHE A O 1
ATOM 695 N N . ILE A 1 96 ? -0.995 -5.595 -3.740 1.00 96.06 96 ILE A N 1
ATOM 696 C CA . ILE A 1 96 ? -1.184 -5.310 -5.169 1.00 96.06 96 ILE A CA 1
ATOM 697 C C . ILE A 1 96 ? 0.081 -5.519 -6.005 1.00 96.06 96 ILE A C 1
ATOM 699 O O . ILE A 1 96 ? 0.014 -5.410 -7.226 1.00 96.06 96 ILE A O 1
ATOM 703 N N . CYS A 1 97 ? 1.242 -5.744 -5.379 1.00 95.50 97 CYS A N 1
ATOM 704 C CA . CYS A 1 97 ? 2.515 -5.686 -6.086 1.00 95.50 97 CYS A CA 1
ATOM 705 C C . CYS A 1 97 ? 2.604 -6.838 -7.100 1.00 95.50 97 CYS A C 1
ATOM 707 O O . CYS A 1 97 ? 2.597 -8.000 -6.693 1.00 95.50 97 CYS A O 1
ATOM 709 N N . PRO A 1 98 ? 2.758 -6.559 -8.408 1.00 94.19 98 PRO A N 1
ATOM 710 C CA . PRO A 1 98 ? 2.828 -7.616 -9.417 1.00 94.19 98 PRO A CA 1
ATOM 711 C C . PRO A 1 98 ? 4.163 -8.378 -9.400 1.00 94.19 98 PRO A C 1
ATOM 713 O O . PRO A 1 98 ? 4.283 -9.440 -10.015 1.00 94.19 98 PRO A O 1
ATOM 716 N N . ALA A 1 99 ? 5.183 -7.846 -8.716 1.00 93.81 99 ALA A N 1
ATOM 717 C CA . ALA A 1 99 ? 6.486 -8.486 -8.605 1.00 93.81 99 ALA A CA 1
ATOM 718 C C . ALA A 1 99 ? 6.398 -9.807 -7.823 1.00 93.81 99 ALA A C 1
ATOM 720 O O . ALA A 1 99 ? 5.669 -9.929 -6.839 1.00 93.81 99 ALA A O 1
ATOM 721 N N . LYS A 1 100 ? 7.193 -10.796 -8.242 1.00 92.06 100 LYS A N 1
ATOM 722 C CA . LYS A 1 100 ? 7.322 -12.092 -7.566 1.00 92.06 100 LYS A CA 1
ATOM 723 C C . LYS A 1 100 ? 8.796 -12.322 -7.204 1.00 92.06 100 LYS A C 1
ATOM 725 O O . LYS A 1 100 ? 9.590 -12.556 -8.116 1.00 92.06 100 LYS A O 1
ATOM 730 N N . PRO A 1 101 ? 9.183 -12.261 -5.914 1.00 91.62 101 PRO A N 1
ATOM 731 C CA . PRO A 1 101 ? 8.371 -11.873 -4.750 1.00 91.62 101 PRO A CA 1
ATOM 732 C C . PRO A 1 101 ? 7.984 -10.376 -4.759 1.00 91.62 101 PRO A C 1
ATOM 734 O O . PRO A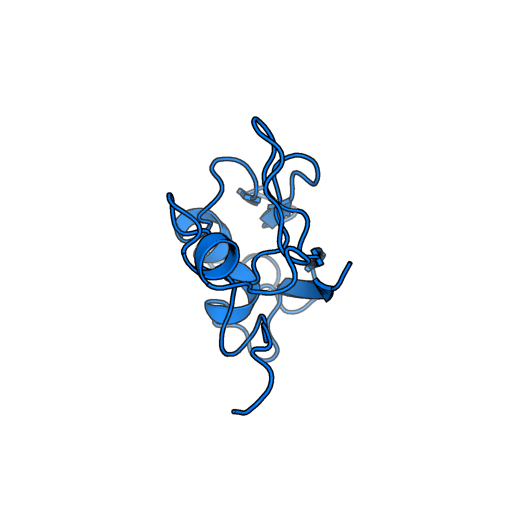 1 101 ? 8.622 -9.601 -5.479 1.00 91.62 101 PRO A O 1
ATOM 737 N N . PRO A 1 102 ? 6.986 -9.956 -3.950 1.00 93.31 102 PRO A N 1
ATOM 738 C CA . PRO A 1 102 ? 6.599 -8.554 -3.824 1.00 93.31 102 PRO A CA 1
ATOM 739 C C . PRO A 1 102 ? 7.795 -7.659 -3.507 1.00 93.31 102 PRO A C 1
ATOM 741 O O . PRO A 1 102 ? 8.619 -7.965 -2.642 1.00 93.31 102 PRO A O 1
ATOM 744 N N . ALA A 1 103 ? 7.880 -6.535 -4.213 1.00 94.50 103 ALA A N 1
ATOM 745 C CA . ALA A 1 103 ? 8.946 -5.564 -4.012 1.00 94.50 103 ALA A CA 1
ATOM 746 C C . ALA A 1 103 ? 8.742 -4.725 -2.747 1.00 94.50 103 ALA A C 1
ATOM 748 O O . ALA A 1 103 ? 9.701 -4.180 -2.223 1.00 94.50 103 ALA A O 1
ATOM 749 N N . LEU A 1 104 ? 7.506 -4.599 -2.277 1.00 94.31 104 LEU A N 1
ATOM 750 C CA . LEU A 1 104 ? 7.129 -3.842 -1.091 1.00 94.31 104 LEU A CA 1
ATOM 751 C C . LEU A 1 104 ? 6.725 -4.840 -0.013 1.00 94.31 104 LEU A C 1
ATOM 753 O O . LEU A 1 104 ? 5.913 -5.718 -0.295 1.00 94.31 104 LEU A O 1
ATOM 757 N N . ARG A 1 105 ? 7.289 -4.723 1.191 1.00 95.00 105 ARG A N 1
ATOM 758 C CA . ARG A 1 105 ? 6.946 -5.593 2.322 1.00 95.00 105 ARG A CA 1
ATOM 759 C C . ARG A 1 105 ? 6.639 -4.786 3.568 1.00 95.00 105 ARG A C 1
ATOM 761 O O . ARG A 1 105 ? 7.377 -3.861 3.894 1.00 95.00 105 ARG A O 1
ATOM 768 N N . ILE A 1 106 ? 5.578 -5.153 4.271 1.00 95.19 106 ILE A N 1
ATOM 769 C CA . ILE A 1 106 ? 5.231 -4.570 5.562 1.00 95.19 106 ILE A CA 1
ATOM 770 C C . ILE A 1 106 ? 5.830 -5.410 6.682 1.00 95.19 106 ILE A C 1
ATOM 772 O O . ILE A 1 106 ? 5.610 -6.618 6.767 1.00 95.19 106 ILE A O 1
ATOM 776 N N . ILE A 1 107 ? 6.546 -4.738 7.574 1.00 92.00 107 ILE A N 1
ATOM 777 C CA . ILE A 1 107 ? 6.960 -5.267 8.868 1.00 92.00 107 ILE A CA 1
ATOM 778 C C . ILE A 1 107 ? 5.954 -4.744 9.902 1.00 92.00 107 ILE A C 1
ATOM 780 O O . ILE A 1 107 ? 5.859 -3.525 10.048 1.00 92.00 107 ILE A O 1
ATOM 784 N N . PRO A 1 108 ? 5.166 -5.610 10.568 1.00 86.69 108 PRO A N 1
ATOM 785 C CA . PRO A 1 108 ? 4.255 -5.186 11.631 1.00 86.69 108 PRO A CA 1
ATOM 786 C C . PRO A 1 108 ? 4.984 -4.379 12.713 1.00 86.69 108 PRO A C 1
ATOM 788 O O . PRO A 1 108 ? 6.147 -4.669 13.003 1.00 86.69 108 PRO A O 1
ATOM 791 N N . ALA A 1 109 ? 4.313 -3.352 13.239 1.00 78.62 109 ALA A N 1
ATOM 792 C CA . ALA A 1 109 ? 4.840 -2.487 14.297 1.00 78.62 109 ALA A CA 1
ATOM 793 C C . ALA A 1 109 ? 4.801 -3.159 15.678 1.00 78.62 109 ALA A C 1
ATOM 795 O O . ALA A 1 109 ? 3.934 -4.041 15.884 1.00 78.62 109 ALA A O 1
#